Protein AF-A0A5Y8ERP2-F1 (afdb_monomer_lite)

Organism: Salmonella typhimurium (NCBI:txid90371)

Sequence (122 aa):
MDRNRQVNKVVHFLLTLLIMFAVSIAPAQALLKGGTWQELNSVTGAVNGTAPLADGAIIPLYQGSTLLDPSKTHDIEFSAMPRDFSADATSTSMRAVNSTDTEGDLFSDPPTIAWENRQPPA

Radius of gyration: 32.87 Å; chains: 1; bounding box: 43×38×105 Å

pLDDT: mean 76.04, std 14.56, range [48.5, 95.62]

Structure (mmCIF, N/CA/C/O backbone):
data_AF-A0A5Y8ERP2-F1
#
_entry.id   AF-A0A5Y8ERP2-F1
#
loop_
_atom_site.group_PDB
_atom_site.id
_atom_site.type_symbol
_atom_site.label_atom_id
_atom_site.label_alt_id
_atom_site.label_comp_id
_atom_site.label_asym_id
_atom_site.label_entity_id
_atom_site.label_seq_id
_atom_site.pdbx_PDB_ins_code
_atom_site.Cartn_x
_atom_site.Cartn_y
_atom_site.Cartn_z
_atom_site.occupancy
_atom_site.B_iso_or_equiv
_atom_site.auth_seq_id
_atom_site.auth_comp_id
_atom_site.auth_asym_id
_atom_site.auth_atom_id
_atom_site.pdbx_PDB_model_num
ATOM 1 N N . MET A 1 1 ? 25.669 22.340 -83.213 1.00 57.97 1 MET A N 1
ATOM 2 C CA . MET A 1 1 ? 25.756 22.836 -81.816 1.00 57.97 1 MET A CA 1
ATOM 3 C C . MET A 1 1 ? 24.614 22.335 -80.916 1.00 57.97 1 MET A C 1
ATOM 5 O O . MET A 1 1 ? 24.654 22.604 -79.723 1.00 57.97 1 MET A O 1
ATOM 9 N N . ASP A 1 2 ? 23.656 21.536 -81.414 1.00 60.59 2 ASP A N 1
ATOM 10 C CA . ASP A 1 2 ? 22.477 21.110 -80.630 1.00 60.59 2 ASP A CA 1
ATOM 11 C C . ASP A 1 2 ? 22.687 19.926 -79.677 1.00 60.59 2 ASP A C 1
ATOM 13 O O . ASP A 1 2 ? 22.069 19.866 -78.614 1.00 60.59 2 ASP A O 1
ATOM 17 N N . ARG A 1 3 ? 23.611 19.012 -79.995 1.00 61.34 3 ARG A N 1
ATOM 18 C CA . ARG A 1 3 ? 23.889 17.820 -79.175 1.00 61.34 3 ARG A CA 1
ATOM 19 C C . ARG A 1 3 ? 24.416 18.174 -77.777 1.00 61.34 3 ARG A C 1
ATOM 21 O O . ARG A 1 3 ? 23.952 17.613 -76.791 1.00 61.34 3 ARG A O 1
ATOM 28 N N . ASN A 1 4 ? 25.301 19.167 -77.669 1.00 64.31 4 ASN A N 1
ATOM 29 C CA . ASN A 1 4 ? 25.826 19.627 -76.373 1.00 64.31 4 ASN A CA 1
ATOM 30 C C . ASN A 1 4 ? 24.748 20.315 -75.519 1.00 64.31 4 ASN A C 1
ATOM 32 O O . ASN A 1 4 ? 24.755 20.203 -74.296 1.00 64.31 4 ASN A O 1
ATOM 36 N N . ARG A 1 5 ? 23.772 20.974 -76.156 1.00 69.38 5 ARG A N 1
ATOM 37 C CA . ARG A 1 5 ? 22.641 21.608 -75.467 1.00 69.38 5 ARG A CA 1
ATOM 38 C C . ARG A 1 5 ? 21.681 20.570 -74.882 1.00 69.38 5 ARG A C 1
ATOM 40 O O . ARG A 1 5 ? 21.139 20.787 -73.802 1.00 69.38 5 ARG A O 1
ATOM 47 N N . GLN A 1 6 ? 21.481 19.449 -75.573 1.00 73.69 6 GLN A N 1
ATOM 48 C CA . GLN A 1 6 ? 20.644 18.348 -75.096 1.00 73.69 6 GLN A CA 1
ATOM 49 C C . GLN A 1 6 ? 21.312 17.579 -73.948 1.00 73.69 6 GLN A C 1
ATOM 51 O O . GLN A 1 6 ? 20.662 17.319 -72.939 1.00 73.69 6 GLN A O 1
ATOM 56 N N . VAL A 1 7 ? 22.617 17.303 -74.050 1.00 77.44 7 VAL A N 1
ATOM 57 C CA . VAL A 1 7 ? 23.389 16.639 -72.984 1.00 77.44 7 VAL A CA 1
ATOM 58 C C . VAL A 1 7 ? 23.395 17.478 -71.705 1.00 77.44 7 VAL A C 1
ATOM 60 O O . VAL A 1 7 ? 23.107 16.951 -70.635 1.00 77.44 7 VAL A O 1
ATOM 63 N N . ASN A 1 8 ? 23.598 18.796 -71.805 1.00 78.12 8 ASN A N 1
ATOM 64 C CA . ASN A 1 8 ? 23.557 19.668 -70.629 1.00 78.12 8 ASN A CA 1
ATOM 65 C C . ASN A 1 8 ? 22.186 19.662 -69.944 1.00 78.12 8 ASN A C 1
ATOM 67 O O . ASN A 1 8 ? 22.133 19.637 -68.718 1.00 78.12 8 ASN A O 1
ATOM 71 N N . LYS A 1 9 ? 21.081 19.625 -70.700 1.00 79.88 9 LYS A N 1
ATOM 72 C CA . LYS A 1 9 ? 19.730 19.532 -70.120 1.00 79.88 9 LYS A CA 1
ATOM 73 C C . LYS A 1 9 ? 19.510 18.222 -69.366 1.00 79.88 9 LYS A C 1
ATOM 75 O O . LYS A 1 9 ? 18.943 18.248 -68.280 1.00 79.88 9 LYS A O 1
ATOM 80 N N . VAL A 1 10 ? 19.982 17.102 -69.916 1.00 85.69 10 VAL A N 1
ATOM 81 C CA . VAL A 1 10 ? 19.872 15.785 -69.268 1.00 85.69 10 VAL A CA 1
ATOM 82 C C . VAL A 1 10 ? 20.708 15.739 -67.991 1.00 85.69 10 VAL A C 1
ATOM 84 O O . VAL A 1 10 ? 20.217 15.292 -66.961 1.00 85.69 10 VAL A O 1
ATOM 87 N N . VAL A 1 11 ? 21.934 16.267 -68.020 1.00 86.56 11 VAL A N 1
ATOM 88 C CA . VAL A 1 11 ? 22.803 16.329 -66.835 1.00 86.56 11 VAL A CA 1
ATOM 89 C C . VAL A 1 11 ? 22.196 17.213 -65.746 1.00 86.56 11 VAL A C 1
ATOM 91 O O . VAL A 1 11 ? 22.187 16.818 -64.586 1.00 86.56 11 VAL A O 1
ATOM 94 N N . HIS A 1 12 ? 21.631 18.370 -66.106 1.00 85.06 12 HIS A N 1
ATOM 95 C CA . HIS A 1 12 ? 20.956 19.237 -65.136 1.00 85.06 12 HIS A CA 1
ATOM 96 C C . HIS A 1 12 ? 19.722 18.557 -64.543 1.00 85.06 12 HIS A C 1
ATOM 98 O O . HIS A 1 12 ? 19.526 18.624 -63.336 1.00 85.06 12 HIS A O 1
ATOM 104 N N . PHE A 1 13 ? 18.936 17.853 -65.362 1.00 90.19 13 PHE A N 1
ATOM 105 C CA . PHE A 1 13 ? 17.778 17.102 -64.887 1.00 90.19 13 PHE A CA 1
ATOM 106 C C . PHE A 1 13 ? 18.180 15.993 -63.903 1.00 90.19 13 PHE A C 1
ATOM 108 O O . PHE A 1 13 ? 17.617 15.895 -62.813 1.00 90.19 13 PHE A O 1
ATOM 115 N N . LEU A 1 14 ? 19.207 15.208 -64.238 1.00 90.88 14 LEU A N 1
ATOM 116 C CA . LEU A 1 14 ? 19.736 14.163 -63.359 1.00 90.88 14 LEU A CA 1
ATOM 117 C C . LEU A 1 14 ? 20.312 14.741 -62.061 1.00 90.88 14 LEU A C 1
ATOM 119 O O . LEU A 1 14 ? 20.081 14.181 -60.993 1.00 90.88 14 LEU A O 1
ATOM 123 N N . LEU A 1 15 ? 20.996 15.884 -62.132 1.00 88.44 15 LEU A N 1
ATOM 124 C CA . LEU A 1 15 ? 21.521 16.576 -60.958 1.00 88.44 15 LEU A CA 1
ATOM 125 C C . LEU A 1 15 ? 20.389 17.087 -60.056 1.00 88.44 15 LEU A C 1
ATOM 127 O O . LEU A 1 15 ? 20.439 16.891 -58.846 1.00 88.44 15 LEU A O 1
ATOM 131 N N . THR A 1 16 ? 19.334 17.674 -60.631 1.00 87.38 16 THR A N 1
ATOM 132 C CA . THR A 1 16 ? 18.157 18.103 -59.859 1.00 87.38 16 THR A CA 1
ATOM 133 C C . THR A 1 16 ? 17.426 16.928 -59.212 1.00 87.38 16 THR A C 1
ATOM 135 O O . THR A 1 16 ? 17.001 17.035 -58.063 1.00 87.38 16 THR A O 1
ATOM 138 N N . LEU A 1 17 ? 17.333 15.788 -59.904 1.00 88.44 17 LEU A N 1
ATOM 139 C CA . LEU A 1 17 ? 16.716 14.575 -59.373 1.00 88.44 17 LEU A CA 1
ATOM 140 C C . LEU A 1 17 ? 17.538 13.990 -58.214 1.00 88.44 17 LEU A C 1
ATOM 142 O O . LEU A 1 17 ? 16.971 13.619 -57.190 1.00 88.44 17 LEU A O 1
ATOM 146 N N . LEU A 1 18 ? 18.868 13.968 -58.346 1.00 86.56 18 LEU A N 1
ATOM 147 C CA . LEU A 1 18 ? 19.786 13.510 -57.302 1.00 86.56 18 LEU A CA 1
ATOM 148 C C . LEU A 1 18 ? 19.706 14.393 -56.049 1.00 86.56 18 LEU A C 1
ATOM 150 O O . LEU A 1 18 ? 1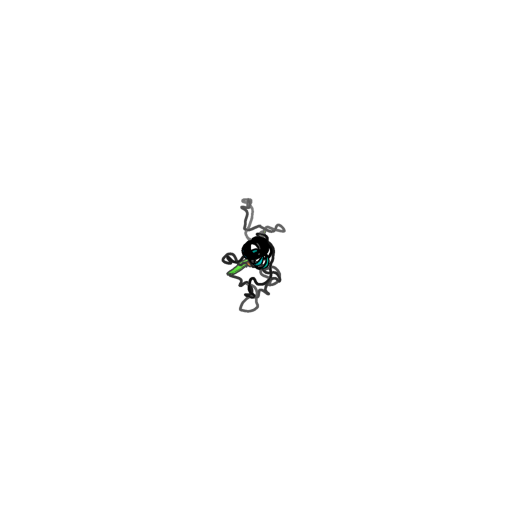9.680 13.871 -54.937 1.00 86.56 18 LEU A O 1
ATOM 154 N N . ILE A 1 19 ? 19.625 15.716 -56.223 1.00 81.38 19 ILE A N 1
ATOM 155 C CA . ILE A 1 19 ? 19.489 16.666 -55.111 1.00 81.38 19 ILE A CA 1
ATOM 156 C C . ILE A 1 19 ? 18.143 16.474 -54.402 1.00 81.38 19 ILE A C 1
ATOM 158 O O . ILE A 1 19 ? 18.118 16.398 -53.177 1.00 81.38 19 ILE A O 1
ATOM 162 N N . MET A 1 20 ? 17.032 16.325 -55.137 1.00 79.56 20 MET A N 1
ATOM 163 C CA . MET A 1 20 ? 15.730 16.052 -54.509 1.00 79.56 20 MET A CA 1
ATOM 164 C C . MET A 1 20 ? 15.704 14.707 -53.776 1.00 79.56 20 MET A C 1
ATOM 166 O O . MET A 1 20 ? 15.164 14.625 -52.675 1.00 79.56 20 MET A O 1
ATOM 170 N N . PHE A 1 21 ? 16.334 13.672 -54.337 1.00 73.75 21 PHE A N 1
ATOM 171 C CA . PHE A 1 21 ? 16.441 12.372 -53.682 1.00 73.75 21 PHE A CA 1
ATOM 172 C C . PHE A 1 21 ? 17.285 12.450 -52.401 1.00 73.75 21 PHE A C 1
ATOM 174 O O . PHE A 1 21 ? 16.861 11.951 -51.364 1.00 73.75 21 PHE A O 1
ATOM 181 N N . ALA A 1 22 ? 18.419 13.154 -52.420 1.00 68.06 22 ALA A N 1
ATOM 182 C CA . ALA A 1 22 ? 19.263 13.346 -51.240 1.00 68.06 22 ALA A CA 1
ATOM 183 C C . ALA A 1 22 ? 18.573 14.163 -50.129 1.00 68.06 22 ALA A C 1
ATOM 185 O O . ALA A 1 22 ? 18.731 13.846 -48.954 1.00 68.06 22 ALA A O 1
ATOM 186 N N . VAL A 1 23 ? 17.766 15.172 -50.484 1.00 65.75 23 VAL A N 1
ATOM 187 C CA . VAL A 1 23 ? 16.997 15.981 -49.515 1.00 65.75 23 VAL A CA 1
ATOM 188 C C . VAL A 1 23 ? 15.827 15.193 -48.907 1.00 65.75 23 VAL A C 1
ATOM 190 O O . VAL A 1 23 ? 15.418 15.475 -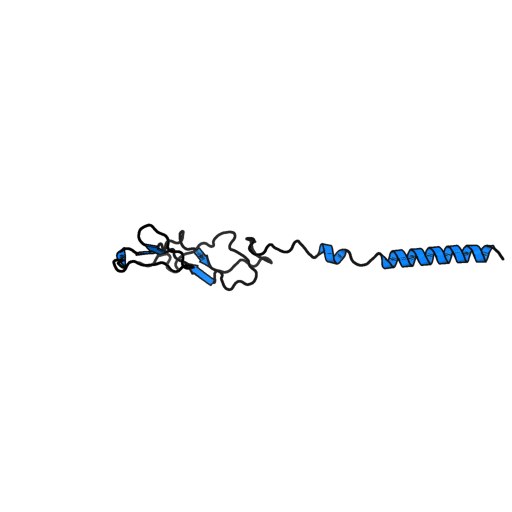47.785 1.00 65.75 23 VAL A O 1
ATOM 193 N N . SER A 1 24 ? 15.318 14.164 -49.594 1.00 61.97 24 SER A N 1
ATOM 194 C CA . SER A 1 24 ? 14.244 13.302 -49.076 1.00 61.97 24 SER A CA 1
ATOM 195 C C . SER A 1 24 ? 14.696 12.261 -48.037 1.00 61.97 24 SER A C 1
ATOM 197 O O . SER A 1 24 ? 13.858 11.556 -47.474 1.00 61.97 24 SER A O 1
ATOM 199 N N . ILE A 1 25 ? 16.001 12.166 -47.747 1.00 64.62 25 ILE A N 1
ATOM 200 C CA . ILE A 1 25 ? 16.576 11.157 -46.845 1.00 64.62 25 ILE A CA 1
ATOM 201 C C . ILE A 1 25 ? 17.128 11.830 -45.576 1.00 64.62 25 ILE A C 1
ATOM 203 O O . ILE A 1 25 ? 18.335 11.903 -45.376 1.00 64.62 25 ILE A O 1
ATOM 207 N N . ALA A 1 26 ? 16.237 12.310 -44.700 1.00 59.81 26 ALA A N 1
ATOM 208 C CA . ALA A 1 26 ? 16.462 12.434 -43.249 1.00 59.81 26 ALA A CA 1
ATOM 209 C C . ALA A 1 26 ? 15.158 12.801 -42.504 1.00 59.81 26 ALA A C 1
ATOM 211 O O . ALA A 1 26 ? 14.383 13.613 -42.998 1.00 59.81 26 ALA A O 1
ATOM 212 N N . PRO A 1 27 ? 14.944 12.333 -41.262 1.00 51.72 27 PRO A N 1
ATOM 213 C CA . PRO A 1 27 ? 15.026 10.959 -40.806 1.00 51.72 27 PRO A CA 1
ATOM 214 C C . PRO A 1 27 ? 13.639 10.522 -40.292 1.00 51.72 27 PRO A C 1
ATOM 216 O O . PRO A 1 27 ? 13.212 10.921 -39.213 1.00 51.72 27 PRO A O 1
ATOM 219 N N . ALA A 1 28 ? 12.968 9.588 -40.972 1.00 53.28 28 ALA A N 1
ATOM 220 C CA . ALA A 1 28 ? 11.864 8.844 -40.343 1.00 53.28 28 ALA A CA 1
ATOM 221 C C . ALA A 1 28 ? 12.352 7.964 -39.162 1.00 53.28 28 ALA A C 1
ATOM 223 O O . ALA A 1 28 ? 11.562 7.352 -38.451 1.00 53.28 28 ALA A O 1
ATOM 224 N N . GLN A 1 29 ? 13.668 7.912 -38.924 1.00 52.44 29 GLN A N 1
ATOM 225 C CA . GLN A 1 29 ? 14.296 7.109 -37.877 1.00 52.44 29 GLN A CA 1
ATOM 226 C C . GLN A 1 29 ? 14.108 7.666 -36.459 1.00 52.44 29 GLN A C 1
ATOM 228 O O . GLN A 1 29 ? 14.264 6.909 -35.504 1.00 52.44 29 GLN A O 1
ATOM 233 N N . ALA A 1 30 ? 13.733 8.942 -36.299 1.00 48.50 30 ALA A N 1
ATOM 234 C CA . ALA A 1 30 ? 13.350 9.469 -34.985 1.00 48.50 30 ALA A CA 1
ATOM 235 C C . ALA A 1 30 ? 11.972 8.944 -34.533 1.00 48.50 30 ALA A C 1
ATOM 237 O O . ALA A 1 30 ? 11.740 8.778 -33.339 1.00 48.50 30 ALA A O 1
ATOM 238 N N . LEU A 1 31 ? 11.089 8.606 -35.481 1.00 49.31 31 LEU A N 1
ATOM 239 C CA . LEU A 1 31 ? 9.753 8.071 -35.202 1.00 49.31 31 LEU A CA 1
ATOM 240 C C . LEU A 1 31 ? 9.779 6.582 -34.807 1.00 49.31 31 LEU A C 1
ATOM 242 O O . LEU A 1 31 ? 8.883 6.118 -34.119 1.00 49.31 31 LEU A O 1
ATOM 246 N N . LEU A 1 32 ? 10.819 5.837 -35.198 1.00 50.94 32 LEU A N 1
ATOM 247 C CA . LEU A 1 32 ? 10.956 4.404 -34.890 1.00 50.94 32 LEU A CA 1
ATOM 248 C C . LEU A 1 32 ? 11.652 4.118 -33.549 1.00 50.94 32 LEU A C 1
ATOM 250 O O . LEU A 1 32 ? 11.675 2.970 -33.114 1.00 50.94 32 LEU A O 1
ATOM 254 N N . LYS A 1 33 ? 12.241 5.136 -32.904 1.00 51.69 33 LYS A N 1
ATOM 255 C CA . LYS A 1 33 ? 12.825 5.017 -31.555 1.00 51.69 33 LYS A CA 1
ATOM 256 C C . LYS A 1 33 ? 11.924 5.555 -30.446 1.00 51.69 33 LYS A C 1
ATOM 258 O O . LYS A 1 33 ? 12.123 5.194 -29.292 1.00 51.69 33 LYS A O 1
ATOM 263 N N . GLY A 1 34 ? 10.952 6.398 -30.784 1.00 55.69 34 GLY A N 1
ATOM 264 C CA . GLY A 1 34 ? 9.912 6.822 -29.857 1.00 55.69 34 GLY A CA 1
ATOM 265 C C . GLY A 1 34 ? 8.809 5.777 -29.823 1.00 55.69 34 GLY A C 1
ATOM 266 O O . GLY A 1 34 ? 7.809 5.928 -30.519 1.00 55.69 34 GLY A O 1
ATOM 267 N N . GLY A 1 35 ? 9.003 4.700 -29.058 1.00 62.75 35 GLY A N 1
ATOM 268 C CA . GLY A 1 35 ? 7.884 3.841 -28.669 1.00 62.75 35 GLY A CA 1
ATOM 269 C C . GLY A 1 35 ? 6.786 4.675 -27.999 1.00 62.75 35 GLY A C 1
ATOM 270 O O . GLY A 1 35 ? 7.049 5.779 -27.518 1.00 62.75 35 GLY A O 1
ATOM 271 N N . THR A 1 36 ? 5.550 4.177 -28.009 1.00 64.50 36 THR A N 1
ATOM 272 C CA . THR A 1 36 ? 4.407 4.830 -27.360 1.00 64.50 36 THR A CA 1
ATOM 273 C C . THR A 1 36 ? 4.799 5.240 -25.944 1.00 64.50 36 THR A C 1
ATOM 275 O O . THR A 1 36 ? 5.211 4.385 -25.160 1.00 64.50 36 THR A O 1
ATOM 278 N N . TRP A 1 37 ? 4.722 6.539 -25.636 1.00 61.97 37 TRP A N 1
ATOM 279 C CA . TRP A 1 37 ? 4.946 7.027 -24.278 1.00 61.97 37 TRP A CA 1
ATOM 280 C C . TRP A 1 37 ? 4.067 6.227 -23.327 1.00 61.97 37 TRP A C 1
ATOM 282 O O . TRP A 1 37 ? 2.872 6.059 -23.578 1.00 61.97 37 TRP A O 1
ATOM 292 N N . GLN A 1 38 ? 4.687 5.694 -22.280 1.00 56.00 38 GLN A N 1
ATOM 293 C CA . GLN A 1 38 ? 3.980 4.938 -21.268 1.00 56.00 38 GLN A CA 1
ATOM 294 C C . GLN A 1 38 ? 2.903 5.824 -20.638 1.00 56.00 38 GLN A C 1
ATOM 296 O O . GLN A 1 38 ? 3.142 6.996 -20.338 1.00 56.00 38 GLN A O 1
ATOM 301 N N . GLU A 1 39 ? 1.700 5.275 -20.493 1.00 61.03 39 GLU A N 1
ATOM 302 C CA . GLU A 1 39 ? 0.579 5.997 -19.907 1.00 61.03 39 GLU A CA 1
ATOM 303 C C . GLU A 1 39 ? 0.913 6.354 -18.454 1.00 61.03 39 GLU A C 1
ATOM 305 O O . GLU A 1 39 ? 1.362 5.501 -17.681 1.00 61.03 39 GLU A O 1
ATOM 310 N N . LEU A 1 40 ? 0.708 7.620 -18.080 1.00 52.53 40 LEU A N 1
ATOM 311 C CA . LEU A 1 40 ? 0.899 8.076 -16.707 1.00 52.53 40 LEU A CA 1
ATOM 312 C C . LEU A 1 40 ? -0.048 7.261 -15.810 1.00 52.53 40 LEU A C 1
ATOM 314 O O . LEU A 1 40 ? -1.266 7.372 -15.954 1.00 52.53 40 LEU A O 1
ATOM 318 N N . ASN A 1 41 ? 0.518 6.466 -14.895 1.00 52.16 41 ASN A N 1
ATOM 319 C CA . ASN A 1 41 ? -0.161 5.531 -13.978 1.00 52.16 41 ASN A CA 1
ATOM 320 C C . ASN A 1 41 ? -0.525 4.132 -14.526 1.00 52.16 41 ASN A C 1
ATOM 322 O O . ASN A 1 41 ? -1.291 3.416 -13.879 1.00 52.16 41 ASN A O 1
ATOM 326 N N . SER A 1 42 ? 0.007 3.699 -15.673 1.00 54.53 42 SER A N 1
ATOM 327 C CA . SER A 1 42 ? -0.136 2.297 -16.097 1.00 54.53 42 SER A CA 1
ATOM 328 C C . SER A 1 42 ? 0.809 1.390 -15.304 1.00 54.53 42 SER A C 1
ATOM 330 O O . SER A 1 42 ? 2.011 1.640 -15.270 1.00 54.53 42 SER A O 1
ATOM 332 N N . VAL A 1 43 ? 0.281 0.301 -14.729 1.00 54.44 43 VAL A N 1
ATOM 333 C CA . VAL A 1 43 ? 1.077 -0.770 -14.107 1.00 54.44 43 VAL A CA 1
ATOM 334 C C . VAL A 1 43 ? 1.970 -1.384 -15.178 1.00 54.44 43 VAL A C 1
ATOM 336 O O . VAL A 1 43 ? 1.497 -2.097 -16.062 1.00 54.44 43 VAL A O 1
ATOM 339 N N . THR A 1 44 ? 3.261 -1.098 -15.119 1.00 50.66 44 THR A N 1
ATOM 340 C CA . THR A 1 44 ? 4.256 -1.809 -15.910 1.00 50.66 44 THR A CA 1
ATOM 341 C C . THR A 1 44 ? 5.142 -2.571 -14.962 1.00 50.66 44 THR A C 1
ATOM 343 O O . THR A 1 44 ? 5.726 -1.987 -14.053 1.00 50.66 44 THR A O 1
ATOM 346 N N . GLY A 1 45 ? 5.282 -3.871 -15.197 1.00 57.59 45 GLY A N 1
ATOM 347 C CA . GLY A 1 45 ? 6.424 -4.586 -14.649 1.00 57.59 45 GLY A CA 1
ATOM 348 C C . GLY A 1 45 ? 7.719 -3.882 -15.061 1.00 57.59 45 GLY A C 1
ATOM 349 O O . GLY A 1 45 ? 7.740 -3.185 -16.073 1.00 57.59 45 GLY A O 1
ATOM 350 N N . ALA A 1 46 ? 8.758 -4.070 -14.251 1.00 54.47 46 ALA A N 1
ATOM 351 C CA . ALA A 1 46 ? 10.136 -3.613 -14.423 1.00 54.47 46 ALA A CA 1
ATOM 352 C C . ALA A 1 46 ? 10.403 -2.678 -15.624 1.00 54.47 46 ALA A C 1
ATOM 354 O O . ALA A 1 46 ? 10.662 -3.138 -16.745 1.00 54.47 46 ALA A O 1
ATOM 355 N N . VAL A 1 47 ? 10.421 -1.365 -15.384 1.00 50.25 47 VAL A N 1
ATOM 356 C CA . VAL A 1 47 ? 10.944 -0.397 -16.359 1.00 50.25 47 VAL A CA 1
ATOM 357 C C . VAL A 1 47 ? 12.457 -0.642 -16.467 1.00 50.25 47 VAL A C 1
ATOM 359 O O . VAL A 1 47 ? 13.162 -0.738 -15.469 1.00 50.25 47 VAL A O 1
ATOM 362 N N . ASN A 1 48 ? 12.973 -0.870 -17.677 1.00 55.47 48 ASN A N 1
ATOM 363 C CA . ASN A 1 48 ? 14.367 -1.292 -17.922 1.00 55.47 48 ASN A CA 1
ATOM 364 C C . ASN A 1 48 ? 14.824 -2.613 -17.256 1.00 55.47 48 ASN A C 1
ATOM 366 O O . ASN A 1 48 ? 16.019 -2.910 -17.263 1.00 55.47 48 ASN A O 1
ATOM 370 N N . GLY A 1 49 ? 13.918 -3.446 -16.734 1.00 56.88 49 GLY A N 1
ATOM 371 C CA . GLY A 1 49 ? 14.286 -4.725 -16.110 1.00 56.88 49 GLY A CA 1
ATOM 372 C C . GLY A 1 49 ? 14.738 -4.632 -14.645 1.00 56.88 49 GLY A C 1
ATOM 373 O O . GLY A 1 49 ? 15.100 -5.661 -14.071 1.00 56.88 49 GLY A O 1
ATOM 374 N N . THR A 1 50 ? 14.685 -3.451 -14.023 1.00 61.75 50 THR A N 1
ATOM 375 C CA . THR A 1 50 ? 14.836 -3.313 -12.567 1.00 61.75 50 THR A CA 1
ATOM 376 C C . THR A 1 50 ? 13.510 -3.682 -11.911 1.00 61.75 50 THR A C 1
ATOM 378 O O . THR A 1 50 ? 12.473 -3.156 -12.290 1.00 61.75 50 THR A O 1
ATOM 381 N N . ALA A 1 51 ? 13.511 -4.635 -10.979 1.00 67.75 51 ALA A N 1
ATOM 382 C CA . ALA A 1 51 ? 12.297 -4.956 -10.234 1.00 67.75 51 ALA A CA 1
ATOM 383 C C . ALA A 1 51 ? 12.004 -3.846 -9.208 1.00 67.75 51 ALA A C 1
ATOM 385 O O . ALA A 1 51 ? 12.952 -3.407 -8.546 1.00 67.75 51 ALA A O 1
ATOM 386 N N . PRO A 1 52 ? 10.731 -3.457 -9.012 1.00 70.12 52 PRO A N 1
ATOM 387 C CA . PRO A 1 52 ? 10.378 -2.448 -8.024 1.00 70.12 52 PRO A CA 1
ATOM 388 C C . PRO A 1 52 ? 10.779 -2.920 -6.626 1.00 70.12 52 PRO A C 1
ATOM 390 O O . PRO A 1 52 ? 10.498 -4.059 -6.229 1.00 70.12 52 PRO A O 1
ATOM 393 N N . LEU A 1 53 ? 11.437 -2.044 -5.868 1.00 74.56 53 LEU A N 1
ATOM 394 C CA . LEU A 1 53 ? 11.801 -2.288 -4.475 1.00 74.56 53 LEU A CA 1
ATOM 395 C C . LEU A 1 53 ? 10.765 -1.633 -3.562 1.00 74.56 53 LEU A C 1
ATOM 397 O O . LEU A 1 53 ? 10.390 -0.487 -3.759 1.00 74.56 53 LEU A O 1
ATOM 401 N N . ALA A 1 54 ? 10.298 -2.350 -2.543 1.00 79.12 54 ALA A N 1
ATOM 402 C CA . ALA A 1 54 ? 9.420 -1.749 -1.546 1.00 79.12 54 ALA A CA 1
ATOM 403 C C . ALA A 1 54 ? 10.219 -0.854 -0.591 1.00 79.12 54 ALA A C 1
ATOM 405 O O . ALA A 1 54 ? 11.154 -1.321 0.058 1.00 79.12 54 ALA A O 1
ATOM 406 N N . ASP A 1 55 ? 9.787 0.396 -0.453 1.00 80.88 55 ASP A N 1
ATOM 407 C CA . ASP A 1 55 ? 10.261 1.326 0.576 1.00 80.88 55 ASP A CA 1
ATOM 408 C C . ASP A 1 55 ? 9.688 0.982 1.956 1.00 80.88 55 ASP A C 1
ATOM 410 O O . ASP A 1 55 ? 10.259 1.314 2.995 1.00 80.88 55 ASP A O 1
ATOM 414 N N . GLY A 1 56 ? 8.526 0.327 1.978 1.00 83.00 56 GLY A N 1
ATOM 415 C CA . GLY A 1 56 ? 7.847 -0.049 3.207 1.00 83.00 56 GLY A CA 1
ATOM 416 C C . GLY A 1 56 ? 6.605 -0.899 2.971 1.00 83.00 56 GLY A C 1
ATOM 417 O O . GLY A 1 56 ? 6.338 -1.370 1.864 1.00 83.00 56 GLY A O 1
ATOM 418 N N . ALA A 1 57 ? 5.824 -1.081 4.034 1.00 85.75 57 ALA A N 1
ATOM 419 C CA . ALA A 1 57 ? 4.550 -1.783 3.996 1.00 85.75 57 ALA A CA 1
ATOM 420 C C . ALA A 1 57 ? 3.494 -1.052 4.833 1.00 85.75 57 ALA A C 1
ATOM 422 O O . ALA A 1 57 ? 3.800 -0.471 5.874 1.00 85.75 57 ALA A O 1
ATOM 423 N N . ILE A 1 58 ? 2.243 -1.108 4.382 1.00 87.25 58 ILE A N 1
ATOM 424 C CA . ILE A 1 58 ? 1.071 -0.605 5.096 1.00 87.25 58 ILE A CA 1
ATOM 425 C C . ILE A 1 58 ? 0.276 -1.793 5.636 1.00 87.25 58 ILE A C 1
ATOM 427 O O . ILE A 1 58 ? 0.004 -2.756 4.914 1.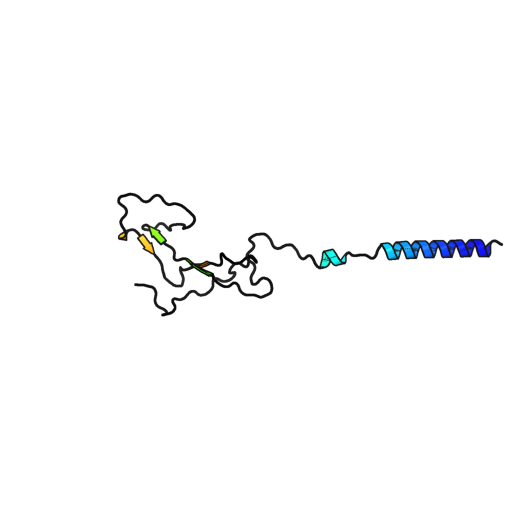00 87.25 58 ILE A O 1
ATOM 431 N N . ILE A 1 59 ? -0.123 -1.684 6.903 1.00 90.19 59 ILE A N 1
ATOM 432 C CA . ILE A 1 59 ? -1.026 -2.612 7.583 1.00 90.19 59 ILE A CA 1
ATOM 433 C C . ILE A 1 59 ? -2.433 -1.993 7.580 1.00 90.19 59 ILE A 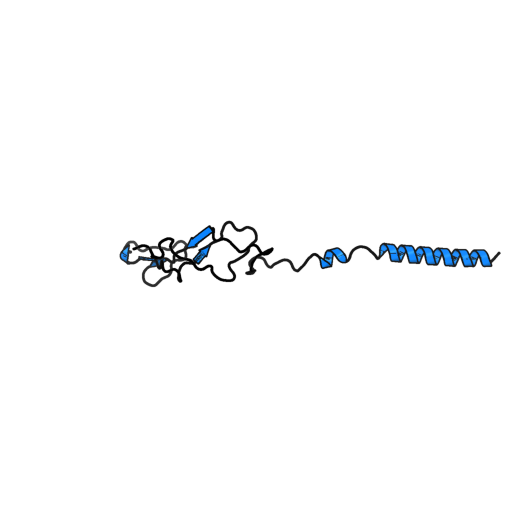C 1
ATOM 435 O O . ILE A 1 59 ? -2.578 -0.848 8.017 1.00 90.19 59 ILE A O 1
ATOM 439 N N . PRO A 1 60 ? -3.472 -2.699 7.099 1.00 92.56 60 PRO A N 1
ATOM 440 C CA . PRO A 1 60 ? -4.839 -2.190 7.132 1.00 92.56 60 PRO A CA 1
ATOM 441 C C . PRO A 1 60 ? -5.345 -2.054 8.573 1.00 92.56 60 PRO A C 1
ATOM 443 O O . PRO A 1 60 ? -5.245 -2.986 9.376 1.00 92.56 60 PRO A O 1
ATOM 446 N N . LEU A 1 61 ? -5.910 -0.884 8.875 1.00 94.44 61 LEU A N 1
ATOM 447 C CA . LEU A 1 61 ? -6.500 -0.539 10.165 1.00 94.44 61 LEU A CA 1
ATOM 448 C C . LEU A 1 61 ? -8.020 -0.459 10.025 1.00 94.44 61 LEU A C 1
ATOM 450 O O . LEU A 1 61 ? -8.528 0.153 9.090 1.00 94.44 61 LEU A O 1
ATOM 454 N N . TYR A 1 62 ? -8.742 -1.041 10.971 1.00 95.12 62 TYR A N 1
ATOM 455 C CA . TYR A 1 62 ? -10.196 -1.078 10.992 1.00 95.12 62 TYR A CA 1
ATOM 456 C C . TYR A 1 62 ? -10.728 -0.425 12.261 1.00 95.12 62 TYR A C 1
ATOM 458 O O . TYR A 1 62 ? -10.118 -0.564 13.319 1.00 95.12 62 TYR A O 1
ATOM 466 N N . GLN A 1 63 ? -11.893 0.214 12.164 1.00 95.00 63 GLN A N 1
ATOM 467 C CA . GLN A 1 63 ? -12.748 0.541 13.305 1.00 95.00 63 GLN A CA 1
ATOM 468 C C . GLN A 1 63 ? -14.016 -0.319 13.213 1.00 95.00 63 GLN A C 1
ATOM 470 O O . GLN A 1 63 ? -14.833 -0.150 12.304 1.00 95.00 63 GLN A O 1
ATOM 475 N N . GLY A 1 64 ? -14.162 -1.299 14.103 1.00 91.81 64 GLY A N 1
ATOM 476 C CA . GLY A 1 64 ? -15.145 -2.370 13.964 1.00 91.81 64 GLY A CA 1
ATOM 477 C C . GLY A 1 64 ? -14.917 -3.147 12.663 1.00 91.81 64 GLY A C 1
ATOM 478 O O . GLY A 1 64 ? -13.887 -3.791 12.494 1.00 91.81 64 GLY A O 1
ATOM 479 N N . SER A 1 65 ? -15.870 -3.070 11.732 1.00 91.06 65 SER A N 1
ATOM 480 C CA . SER A 1 65 ? -15.784 -3.687 10.399 1.00 91.06 65 SER A CA 1
ATOM 481 C C . SER A 1 65 ? -15.379 -2.716 9.282 1.00 91.06 65 SER A C 1
ATOM 483 O O . SER A 1 65 ? -15.338 -3.108 8.117 1.00 91.06 65 SER A O 1
ATOM 485 N N . THR A 1 66 ? -15.137 -1.444 9.601 1.00 93.25 66 THR A N 1
ATOM 486 C CA . THR A 1 66 ? -14.855 -0.404 8.606 1.00 93.25 66 THR A CA 1
ATOM 487 C C . THR A 1 66 ? -13.355 -0.264 8.406 1.00 93.25 66 THR A C 1
ATOM 489 O O . THR A 1 66 ? -12.650 0.085 9.348 1.00 93.25 66 THR A O 1
ATOM 492 N N . LEU A 1 67 ? -12.871 -0.502 7.183 1.00 94.38 67 LEU A N 1
ATOM 493 C CA . LEU A 1 67 ? -11.482 -0.232 6.804 1.00 94.38 67 LEU A CA 1
ATOM 494 C C . LEU A 1 67 ? -11.231 1.281 6.767 1.00 94.38 67 LEU A C 1
ATOM 496 O O . LEU A 1 67 ? -11.920 2.011 6.052 1.00 94.38 67 LEU A O 1
ATOM 500 N N . LEU A 1 68 ? -10.223 1.734 7.504 1.00 93.94 68 LEU A N 1
ATOM 501 C CA . LEU A 1 68 ? -9.793 3.123 7.535 1.00 93.94 68 LEU A CA 1
ATOM 502 C C . LEU A 1 68 ? -8.760 3.367 6.433 1.00 93.94 68 LEU A C 1
ATOM 504 O O . LEU A 1 68 ? -7.687 2.767 6.401 1.00 93.94 68 LEU A O 1
ATOM 508 N N . ASP A 1 69 ? -9.105 4.264 5.516 1.00 91.19 69 ASP A N 1
ATOM 509 C CA . ASP A 1 69 ? -8.221 4.729 4.450 1.00 91.19 69 ASP A CA 1
ATOM 510 C C . ASP A 1 69 ? -7.196 5.733 5.014 1.00 91.19 69 ASP A C 1
ATOM 512 O O . ASP A 1 69 ? -7.617 6.791 5.491 1.00 91.19 69 ASP A O 1
ATOM 516 N N . PRO A 1 70 ? -5.879 5.455 4.955 1.00 88.06 70 PRO A N 1
ATOM 517 C CA . PRO A 1 70 ? -4.851 6.332 5.518 1.00 88.06 70 PRO A CA 1
ATOM 518 C C . PRO A 1 70 ? -4.680 7.650 4.749 1.00 88.06 70 PRO A C 1
ATOM 520 O O . PRO A 1 70 ? -4.040 8.569 5.252 1.00 88.06 70 PRO A O 1
ATOM 523 N N . SER A 1 71 ? -5.239 7.766 3.539 1.00 87.56 71 SER A N 1
ATOM 524 C CA . SER A 1 71 ? -5.208 9.004 2.751 1.00 87.56 71 SER A CA 1
ATOM 525 C C . SER A 1 71 ? -6.298 10.007 3.146 1.00 87.56 71 SER A C 1
ATOM 527 O O . SER A 1 71 ? -6.348 11.113 2.604 1.00 87.56 71 SER A O 1
ATOM 529 N N . LYS A 1 72 ? -7.183 9.634 4.080 1.00 93.62 72 LYS A N 1
ATOM 530 C CA . LYS A 1 72 ? -8.346 10.427 4.486 1.00 93.62 72 LYS A CA 1
ATOM 531 C C . LYS A 1 72 ? -8.354 10.672 5.986 1.00 93.62 72 LYS A C 1
ATOM 533 O O . LYS A 1 72 ? -7.984 9.812 6.780 1.00 93.62 72 LYS A O 1
ATOM 538 N N . THR A 1 73 ? -8.857 11.840 6.368 1.00 93.81 73 THR A N 1
ATOM 539 C CA . THR A 1 73 ? -9.239 12.110 7.754 1.00 93.81 73 THR A CA 1
ATOM 540 C C . THR A 1 73 ? -10.552 11.393 8.050 1.00 93.81 73 THR A C 1
ATOM 542 O O . THR A 1 73 ? -11.514 11.547 7.298 1.00 93.81 73 THR A O 1
ATOM 545 N N . HIS A 1 74 ? -10.591 10.627 9.139 1.00 92.88 74 HIS A N 1
ATOM 546 C CA . HIS A 1 74 ? -11.805 9.978 9.637 1.00 92.88 74 HIS A CA 1
ATOM 547 C C . HIS A 1 74 ? -12.257 10.664 10.922 1.00 92.88 74 HIS A C 1
ATOM 549 O O . HIS A 1 74 ? -11.438 10.901 11.812 1.00 92.88 74 HIS A O 1
ATOM 555 N N . ASP A 1 75 ? -13.552 10.959 11.019 1.00 93.38 75 ASP A N 1
ATOM 556 C CA . ASP A 1 75 ? -14.155 11.451 12.254 1.00 93.38 75 ASP A CA 1
ATOM 557 C C . ASP A 1 75 ? -14.340 10.277 13.218 1.00 93.38 75 ASP A C 1
ATOM 559 O O . ASP A 1 75 ? -15.039 9.308 12.921 1.00 93.38 75 ASP A O 1
ATOM 563 N N . ILE A 1 76 ? -13.686 10.360 14.376 1.00 91.69 76 ILE A N 1
ATOM 564 C CA . ILE A 1 76 ? -13.769 9.344 15.423 1.00 91.69 76 ILE A CA 1
ATOM 565 C C . ILE A 1 76 ? -14.660 9.875 16.538 1.00 91.69 76 ILE A C 1
ATOM 567 O O . ILE A 1 76 ? -14.355 10.889 17.167 1.00 91.69 76 ILE A O 1
ATOM 571 N N . GLU A 1 77 ? -15.759 9.168 16.791 1.00 93.25 77 GLU A N 1
ATOM 572 C CA . GLU A 1 77 ? -16.659 9.469 17.901 1.00 93.25 77 GLU A CA 1
ATOM 573 C C . GLU A 1 77 ? -15.908 9.469 19.235 1.00 93.25 77 GLU A C 1
ATOM 575 O O . GLU A 1 77 ? -15.077 8.601 19.500 1.00 93.25 77 GLU A O 1
ATOM 580 N N . PHE A 1 78 ? -16.243 10.407 20.121 1.00 93.25 78 PHE A N 1
ATOM 581 C CA . PHE A 1 78 ? -15.588 10.528 21.430 1.00 93.25 78 PHE A CA 1
ATOM 582 C C . PHE A 1 78 ? -15.735 9.265 22.301 1.00 93.25 78 PHE A C 1
ATOM 584 O O . PHE A 1 78 ? -14.919 9.010 23.184 1.00 93.25 78 PHE A O 1
ATOM 591 N N . SER A 1 79 ? -16.780 8.470 22.069 1.00 95.44 79 SER A N 1
ATOM 592 C CA . SER A 1 79 ? -17.018 7.201 22.758 1.00 95.44 79 SER A CA 1
ATOM 593 C C . SER A 1 79 ? -16.177 6.035 22.227 1.00 95.44 79 SER A C 1
ATOM 595 O O . SER A 1 79 ? -16.190 4.976 22.856 1.00 95.44 79 SER A O 1
ATOM 597 N N . ALA A 1 80 ? -15.469 6.203 21.104 1.00 95.19 80 ALA A N 1
ATOM 598 C CA . ALA A 1 80 ? -14.647 5.154 20.521 1.00 95.19 80 ALA A CA 1
ATOM 599 C C . ALA A 1 80 ? -13.507 4.769 21.469 1.00 95.19 80 ALA A C 1
ATOM 601 O O . ALA A 1 80 ? -12.773 5.608 21.996 1.00 95.19 80 ALA A O 1
ATOM 602 N N . MET A 1 81 ? -13.348 3.470 21.676 1.00 95.56 81 MET A N 1
ATOM 603 C CA . MET A 1 81 ? -12.329 2.903 22.542 1.00 95.56 81 MET A CA 1
ATOM 604 C C . MET A 1 81 ? -11.222 2.256 21.706 1.00 95.56 81 MET A C 1
ATOM 606 O O . MET A 1 81 ? -11.493 1.764 20.615 1.00 95.56 81 MET A O 1
ATOM 610 N N . PRO A 1 82 ? -9.987 2.125 22.228 1.00 93.38 82 PRO A N 1
ATOM 611 C CA . PRO A 1 82 ? -8.915 1.412 21.526 1.00 93.38 82 PRO A CA 1
ATOM 612 C C . PRO A 1 82 ? -9.295 -0.008 21.077 1.00 93.38 82 PRO A C 1
ATOM 614 O O . PRO A 1 82 ? -8.851 -0.453 20.028 1.00 93.38 82 PRO A O 1
ATOM 617 N N . ARG A 1 83 ? -10.159 -0.703 21.834 1.00 94.19 83 ARG A N 1
ATOM 618 C CA . ARG A 1 83 ? -10.674 -2.044 21.490 1.00 94.19 83 ARG A CA 1
ATOM 619 C C . ARG A 1 83 ? -11.577 -2.074 20.255 1.00 94.19 83 ARG A C 1
ATOM 621 O O . ARG A 1 83 ? -11.811 -3.148 19.716 1.00 94.19 83 ARG A O 1
ATOM 628 N N . ASP A 1 84 ? -12.118 -0.924 19.865 1.00 95.62 84 ASP A N 1
ATOM 629 C CA . ASP A 1 84 ? -12.944 -0.798 18.669 1.00 95.62 84 ASP A CA 1
ATOM 630 C C . ASP A 1 84 ? -12.067 -0.723 17.417 1.00 95.62 84 ASP A C 1
ATOM 632 O O . ASP A 1 84 ? -12.590 -0.793 16.310 1.00 95.62 84 ASP A O 1
ATOM 636 N N . PHE A 1 85 ? -10.744 -0.609 17.578 1.00 94.94 85 PHE A N 1
ATOM 637 C CA . PHE A 1 85 ? -9.782 -0.628 16.491 1.00 94.94 85 PHE A CA 1
ATOM 638 C C . PHE A 1 85 ? -9.071 -1.974 16.410 1.00 94.94 85 PHE A C 1
ATOM 640 O O . PHE A 1 85 ? -8.749 -2.600 17.420 1.00 94.94 85 PHE A O 1
ATOM 647 N N . SER A 1 86 ? -8.792 -2.412 15.189 1.00 94.62 86 SER A N 1
ATOM 648 C CA . SER A 1 86 ? -7.985 -3.603 14.936 1.00 94.62 86 SER A CA 1
ATOM 649 C C . SER A 1 86 ? -7.085 -3.389 13.730 1.00 94.62 86 SER A C 1
ATOM 651 O O . SER A 1 86 ? -7.440 -2.664 12.804 1.00 94.62 86 SER A O 1
ATOM 653 N N . ALA A 1 87 ? -5.909 -4.006 13.745 1.00 92.44 87 ALA A N 1
ATOM 654 C CA . ALA A 1 87 ? -4.981 -3.996 12.626 1.00 92.44 87 ALA A CA 1
ATOM 655 C C . ALA A 1 87 ? -4.782 -5.432 12.142 1.00 92.44 87 ALA A C 1
ATOM 657 O O . ALA A 1 87 ? -4.534 -6.326 12.951 1.00 92.44 87 ALA A O 1
ATOM 658 N N . ASP A 1 88 ? -4.879 -5.660 10.834 1.00 89.94 88 ASP A N 1
ATOM 659 C CA . ASP A 1 88 ? -4.610 -6.978 10.257 1.00 89.94 88 ASP A CA 1
ATOM 660 C C . ASP A 1 88 ? -3.171 -7.035 9.734 1.00 89.94 88 ASP A C 1
ATOM 662 O O . ASP A 1 88 ? -2.879 -6.718 8.582 1.00 89.94 88 ASP A O 1
ATOM 666 N N . ALA A 1 89 ? -2.268 -7.436 10.630 1.00 87.25 89 ALA A N 1
ATOM 667 C CA . ALA A 1 89 ? -0.833 -7.565 10.387 1.00 87.25 89 ALA A CA 1
ATOM 668 C C . ALA A 1 89 ? -0.427 -8.899 9.725 1.00 87.25 89 ALA A C 1
ATOM 670 O O . ALA A 1 89 ? 0.755 -9.267 9.741 1.00 87.25 89 ALA A O 1
ATOM 671 N N . THR A 1 90 ? -1.379 -9.660 9.170 1.00 86.31 90 THR A N 1
ATOM 672 C CA . THR A 1 90 ? -1.055 -10.882 8.423 1.00 86.31 90 THR A CA 1
ATOM 673 C C . THR A 1 90 ? -0.329 -10.544 7.119 1.00 86.31 90 THR A C 1
ATOM 675 O O . THR A 1 90 ? -0.607 -9.540 6.463 1.00 86.31 90 THR A O 1
ATOM 678 N N . SER A 1 91 ? 0.612 -11.400 6.712 1.00 81.62 91 SER A N 1
ATOM 679 C CA . SER A 1 91 ? 1.406 -11.229 5.482 1.00 81.62 91 SER A CA 1
ATOM 680 C C . SER A 1 91 ? 0.566 -11.023 4.226 1.00 81.62 91 SER A C 1
ATOM 682 O O . SER A 1 91 ? 0.978 -10.309 3.319 1.00 81.62 91 SER A O 1
ATOM 684 N N . THR A 1 92 ? -0.614 -11.639 4.181 1.00 83.00 92 THR A N 1
ATOM 685 C CA . THR A 1 92 ? -1.553 -11.577 3.057 1.00 83.00 92 THR A CA 1
ATOM 686 C C . THR A 1 92 ? -2.351 -10.279 2.990 1.00 83.00 92 THR A C 1
ATOM 688 O O . THR A 1 92 ? -2.852 -9.940 1.921 1.00 83.00 92 THR A O 1
ATOM 691 N N . SER A 1 93 ? -2.486 -9.573 4.112 1.00 85.44 93 SER A N 1
ATOM 692 C CA . SER A 1 93 ? -3.264 -8.334 4.208 1.00 85.44 93 SER A CA 1
ATOM 693 C C . SER A 1 93 ? -2.392 -7.084 4.110 1.00 85.44 93 SER A C 1
ATOM 695 O O . SER A 1 93 ? -2.877 -6.017 3.726 1.00 85.44 93 SER A O 1
ATOM 697 N N . MET A 1 94 ? -1.098 -7.211 4.414 1.00 87.12 94 MET A N 1
ATOM 698 C CA . MET A 1 94 ? -0.127 -6.138 4.233 1.00 87.12 94 MET A CA 1
ATOM 699 C C . MET A 1 94 ? 0.058 -5.789 2.753 1.00 87.12 94 MET A C 1
ATOM 701 O O . MET A 1 94 ? 0.052 -6.655 1.878 1.00 87.12 94 MET A O 1
ATOM 705 N N . ARG A 1 95 ? 0.272 -4.502 2.474 1.00 83.75 95 ARG A N 1
ATOM 706 C CA . ARG A 1 95 ? 0.555 -3.999 1.124 1.00 83.75 95 ARG A CA 1
ATOM 707 C C . ARG A 1 95 ? 1.896 -3.297 1.088 1.00 83.75 95 ARG A C 1
ATOM 709 O O . ARG A 1 95 ? 2.153 -2.434 1.919 1.00 83.75 95 ARG A O 1
ATOM 716 N N . ALA A 1 96 ? 2.725 -3.644 0.112 1.00 83.44 96 ALA A N 1
ATOM 717 C CA . ALA A 1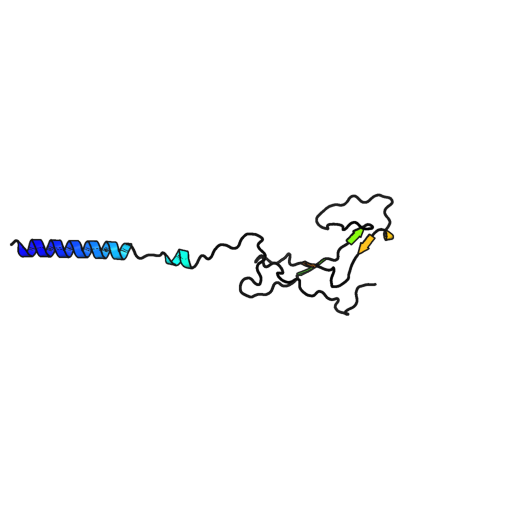 96 ? 3.992 -2.970 -0.105 1.00 83.44 96 ALA A CA 1
ATOM 718 C C . ALA A 1 96 ? 3.745 -1.592 -0.712 1.00 83.44 96 ALA A C 1
ATOM 720 O O . ALA A 1 96 ? 2.826 -1.411 -1.516 1.00 83.44 96 ALA A O 1
ATOM 721 N N . VAL A 1 97 ? 4.575 -0.634 -0.322 1.00 81.25 97 VAL A N 1
ATOM 722 C CA . VAL A 1 97 ? 4.580 0.716 -0.876 1.00 81.25 97 VAL A CA 1
ATOM 723 C C . VAL A 1 97 ? 5.965 1.055 -1.389 1.00 81.25 97 VAL A C 1
ATOM 725 O O . VAL A 1 97 ? 6.970 0.619 -0.833 1.00 81.25 97 VAL A O 1
ATOM 728 N N . ASN A 1 98 ? 5.991 1.824 -2.467 1.00 78.00 98 ASN A N 1
ATOM 729 C CA . ASN A 1 98 ? 7.194 2.305 -3.126 1.00 78.00 98 ASN A CA 1
ATOM 730 C C . ASN A 1 98 ? 6.937 3.767 -3.514 1.00 78.00 98 ASN A C 1
ATOM 732 O O . ASN A 1 98 ? 6.561 4.068 -4.640 1.00 78.00 98 ASN A O 1
ATOM 736 N N . SER A 1 99 ? 6.946 4.657 -2.518 1.00 73.81 99 SER A N 1
ATOM 737 C CA . SER A 1 99 ? 6.594 6.074 -2.702 1.00 73.81 99 SER A CA 1
ATOM 738 C C . SER A 1 99 ? 7.749 6.912 -3.245 1.00 73.81 99 SER A C 1
ATOM 740 O O . SER A 1 99 ? 7.528 8.036 -3.688 1.00 73.81 99 SER A O 1
ATOM 742 N N . THR A 1 100 ? 8.972 6.393 -3.142 1.00 70.25 100 THR A N 1
ATOM 743 C CA . THR A 1 100 ? 10.209 7.042 -3.587 1.00 70.25 100 THR A CA 1
ATOM 744 C C . THR A 1 100 ? 10.548 6.669 -5.023 1.00 70.25 100 THR A C 1
ATOM 746 O O . THR A 1 100 ? 11.382 7.341 -5.630 1.00 70.25 100 THR A O 1
ATOM 749 N N . ASP A 1 101 ? 9.913 5.637 -5.583 1.00 68.56 101 ASP A N 1
ATOM 750 C CA . ASP A 1 101 ? 10.100 5.326 -6.988 1.00 68.56 101 ASP A CA 1
ATOM 751 C C . ASP A 1 101 ? 9.631 6.478 -7.884 1.00 68.56 101 ASP A C 1
ATOM 753 O O . ASP A 1 101 ? 8.535 7.030 -7.769 1.00 68.56 101 ASP A O 1
ATOM 757 N N . THR A 1 102 ? 10.542 6.853 -8.771 1.00 61.00 102 THR A N 1
ATOM 758 C CA . THR A 1 102 ? 10.394 7.954 -9.721 1.00 61.00 102 THR A CA 1
ATOM 759 C C . THR A 1 102 ? 10.144 7.452 -11.135 1.00 61.00 102 THR A C 1
ATOM 761 O O . THR A 1 102 ? 9.755 8.243 -11.995 1.00 61.00 102 THR A O 1
ATOM 764 N N . GLU A 1 103 ? 10.367 6.158 -11.383 1.00 64.69 103 GLU A N 1
ATOM 765 C CA . GLU A 1 103 ? 10.214 5.520 -12.688 1.00 64.69 103 GLU A CA 1
ATOM 766 C C . GLU A 1 103 ? 8.756 5.097 -12.940 1.00 64.69 103 GLU A C 1
ATOM 768 O O . GLU A 1 103 ? 8.354 4.937 -14.094 1.00 64.69 103 GLU A O 1
ATOM 773 N N . GLY A 1 104 ? 7.934 5.032 -11.887 1.00 59.00 104 GLY A N 1
ATOM 774 C CA . GLY A 1 104 ? 6.511 4.714 -11.951 1.00 59.00 104 GLY A CA 1
ATOM 775 C C . GLY A 1 104 ? 6.247 3.217 -12.100 1.00 59.00 104 GLY A C 1
ATOM 776 O O . GLY A 1 104 ? 5.179 2.832 -12.587 1.00 59.00 104 GLY A O 1
ATOM 777 N N . ASP A 1 105 ? 7.203 2.371 -11.713 1.00 63.50 105 ASP A N 1
ATOM 778 C CA . ASP A 1 105 ? 7.073 0.928 -11.803 1.00 63.50 105 ASP A CA 1
ATOM 779 C C . ASP A 1 105 ? 6.245 0.390 -10.624 1.00 63.50 105 ASP A C 1
ATOM 781 O O . ASP A 1 105 ? 6.685 0.123 -9.508 1.00 63.50 105 ASP A O 1
ATOM 785 N N . LEU A 1 106 ? 4.942 0.250 -10.864 1.00 64.81 106 LEU A N 1
ATOM 786 C CA . LEU A 1 106 ? 4.033 -0.327 -9.878 1.00 64.81 106 LEU A CA 1
ATOM 787 C C . LEU A 1 106 ? 4.266 -1.839 -9.749 1.00 64.81 106 LEU A C 1
ATOM 789 O O . LEU A 1 106 ? 4.491 -2.543 -10.739 1.00 64.81 106 LEU A O 1
ATOM 793 N N . PHE A 1 107 ? 4.118 -2.365 -8.529 1.00 68.25 107 PHE A N 1
ATOM 794 C CA . PHE A 1 107 ? 4.121 -3.808 -8.280 1.00 68.25 107 PHE A CA 1
ATOM 795 C C . PHE A 1 107 ? 3.063 -4.500 -9.150 1.00 68.25 107 PHE A C 1
ATOM 797 O O . PHE A 1 107 ? 1.865 -4.396 -8.887 1.00 68.25 107 PHE A O 1
ATOM 804 N N . SER A 1 108 ? 3.509 -5.199 -10.195 1.00 63.91 108 SER A N 1
ATOM 805 C CA . SER A 1 108 ? 2.625 -5.982 -11.070 1.00 63.91 108 SER A CA 1
ATOM 806 C C . SER A 1 108 ? 2.138 -7.242 -10.361 1.00 63.91 108 SER A C 1
ATOM 808 O O . SER A 1 108 ? 0.947 -7.541 -10.374 1.00 63.91 108 SER A O 1
ATOM 810 N N . ASP A 1 109 ? 3.063 -7.908 -9.668 1.00 65.25 109 ASP A N 1
ATOM 811 C CA . ASP A 1 109 ? 2.784 -8.937 -8.677 1.00 65.25 109 ASP A CA 1
ATOM 812 C C . ASP A 1 109 ? 3.120 -8.357 -7.295 1.00 65.25 109 ASP A C 1
ATOM 814 O O . ASP A 1 109 ? 4.247 -7.886 -7.097 1.00 65.25 109 ASP A O 1
ATOM 818 N N . PRO A 1 110 ? 2.181 -8.351 -6.329 1.00 64.69 110 PRO A N 1
ATOM 819 C CA . PRO A 1 110 ? 2.474 -7.888 -4.981 1.00 64.69 110 PRO A CA 1
ATOM 820 C C . PRO A 1 110 ? 3.638 -8.701 -4.396 1.00 64.69 110 PRO A C 1
ATOM 822 O O . PRO A 1 110 ? 3.579 -9.936 -4.408 1.00 64.69 110 PRO A O 1
ATOM 825 N N . PRO A 1 111 ? 4.695 -8.056 -3.873 1.00 71.56 111 PRO A N 1
ATOM 826 C CA . PRO A 1 111 ? 5.793 -8.785 -3.262 1.00 71.56 111 PRO A CA 1
ATOM 827 C C . PRO A 1 111 ? 5.266 -9.570 -2.061 1.00 71.56 111 PRO A C 1
ATOM 829 O O . PRO A 1 111 ? 4.366 -9.128 -1.346 1.00 71.56 111 PRO A O 1
ATOM 832 N N . THR A 1 112 ? 5.835 -10.750 -1.822 1.00 76.44 112 THR A N 1
ATOM 833 C CA . THR A 1 112 ? 5.503 -11.514 -0.617 1.00 76.44 112 THR A CA 1
ATOM 834 C C . THR A 1 112 ? 6.071 -10.783 0.595 1.00 76.44 112 THR A C 1
ATOM 836 O O . THR A 1 112 ? 7.286 -10.718 0.767 1.00 76.44 112 THR A O 1
ATOM 839 N N . ILE A 1 113 ? 5.194 -10.237 1.437 1.00 80.06 113 ILE A N 1
ATOM 840 C CA . ILE A 1 113 ? 5.586 -9.545 2.666 1.00 80.06 113 ILE A CA 1
ATOM 841 C C . ILE A 1 113 ? 5.603 -10.561 3.797 1.00 80.06 113 ILE A C 1
ATOM 843 O O . ILE A 1 113 ? 4.642 -11.297 3.999 1.00 80.06 113 ILE A O 1
ATOM 847 N N . ALA A 1 114 ? 6.686 -10.601 4.559 1.00 82.00 114 ALA A N 1
ATOM 848 C CA . ALA A 1 114 ? 6.772 -11.405 5.765 1.00 82.00 114 ALA A CA 1
ATOM 849 C C . ALA A 1 114 ? 7.500 -10.620 6.850 1.00 82.00 114 ALA A C 1
ATOM 851 O O . ALA A 1 114 ? 8.423 -9.859 6.568 1.00 82.00 114 ALA A O 1
ATOM 852 N N . TRP A 1 115 ? 7.094 -10.838 8.097 1.00 82.06 115 TRP A N 1
ATOM 853 C CA . TRP A 1 115 ? 7.841 -10.363 9.253 1.00 82.06 115 TRP A CA 1
ATOM 854 C C . TRP A 1 115 ? 9.221 -11.018 9.293 1.00 82.06 115 TRP A C 1
ATOM 856 O O . TRP A 1 115 ? 9.360 -12.194 8.949 1.00 82.06 115 TRP A O 1
ATOM 866 N N . GLU A 1 116 ? 10.232 -10.279 9.745 1.00 82.56 116 GLU A N 1
ATOM 867 C CA . GLU A 1 116 ? 11.619 -10.759 9.799 1.00 82.56 116 GLU A CA 1
ATOM 868 C C . GLU A 1 116 ? 11.751 -12.047 10.633 1.00 82.56 116 GLU A C 1
ATOM 870 O O . GLU A 1 116 ? 12.384 -13.017 10.217 1.00 82.56 116 GLU A O 1
ATOM 875 N N . ASN A 1 117 ? 11.054 -12.109 11.769 1.00 85.88 117 ASN A N 1
ATOM 876 C CA . ASN A 1 117 ? 10.963 -13.288 12.638 1.00 85.88 117 ASN A CA 1
ATOM 877 C C . ASN A 1 117 ? 9.893 -14.310 12.192 1.00 85.88 117 ASN A C 1
ATOM 879 O O . ASN A 1 117 ? 9.640 -15.282 12.902 1.00 85.88 117 ASN A O 1
ATOM 883 N N . ARG A 1 118 ? 9.246 -14.098 11.037 1.00 81.06 118 ARG A N 1
ATOM 884 C CA . ARG A 1 118 ? 8.119 -14.889 10.508 1.00 81.06 118 ARG A CA 1
ATOM 885 C C . ARG A 1 118 ? 6.907 -14.975 11.442 1.00 81.06 118 ARG A C 1
ATOM 887 O O . ARG A 1 118 ? 6.086 -15.879 11.289 1.00 81.06 118 ARG A O 1
ATOM 894 N N . GLN A 1 119 ? 6.773 -14.039 12.378 1.00 80.69 119 GLN A N 1
ATOM 895 C CA . GLN A 1 119 ? 5.626 -13.937 13.271 1.00 80.69 119 GLN A CA 1
ATOM 896 C C . GLN A 1 119 ? 5.057 -12.518 13.255 1.00 80.69 119 GLN A C 1
ATOM 898 O O . GLN A 1 119 ? 5.817 -11.563 13.411 1.00 80.69 119 GLN A O 1
ATOM 903 N N . PRO A 1 120 ? 3.733 -12.358 13.092 1.00 77.44 120 PRO A N 1
ATOM 904 C CA . PRO A 1 120 ? 3.117 -11.056 13.269 1.00 77.44 120 PRO A CA 1
ATOM 905 C C . PRO A 1 120 ? 3.288 -10.559 14.715 1.00 77.44 120 PRO A C 1
ATOM 907 O O . PRO A 1 120 ? 3.386 -11.384 15.631 1.00 77.44 120 PRO A O 1
ATOM 910 N N . PRO A 1 121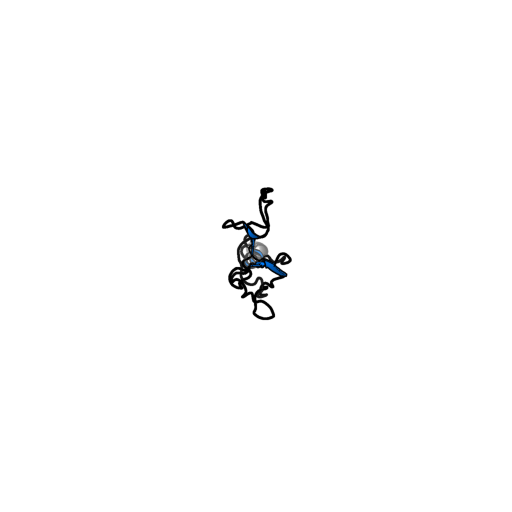 ? 3.336 -9.231 14.929 1.00 76.44 121 PRO A N 1
ATOM 911 C CA . PRO A 1 121 ? 3.302 -8.631 16.255 1.00 76.44 121 PRO A CA 1
ATOM 912 C C . PRO A 1 121 ? 2.108 -9.151 17.061 1.00 76.44 121 PRO A C 1
ATOM 914 O O . PRO A 1 121 ? 1.038 -9.387 16.496 1.00 76.44 121 PRO A O 1
ATOM 917 N N . ALA A 1 122 ? 2.329 -9.344 18.362 1.00 68.12 122 ALA A N 1
ATOM 918 C CA . ALA A 1 122 ? 1.312 -9.781 19.317 1.00 68.12 122 ALA A CA 1
ATOM 919 C C . ALA A 1 122 ? 0.408 -8.628 19.768 1.00 68.12 122 ALA A C 1
ATOM 921 O O . ALA A 1 122 ? 0.918 -7.488 19.867 1.00 68.12 122 ALA A O 1
#

Secondary structure (DSSP, 8-state):
-HHHHHHHHHHHHHHHHHHHHHHT-S-GGGTTT-PPPPPTT---S-GGGPPPPPSEEE--EEETTEEEPTTS-----TT--GGGEEE---TTT-EEE-SS-SS----SS------TTSS---

Foldseek 3Di:
DVVVVVVVVVVVVVVVVVVVVVVVPDDPVVVVPPDPPDPDQDADADDVNDGQDFPAKDWFKDQQPHTDDPVDDDDDDPPRDPVSMDTDQDQVRIFTDRPVDPPNHDCPDTDRDADPVRDGDD